Protein AF-A0A7X7GP16-F1 (afdb_monomer_lite)

Radius of gyration: 16.92 Å; chains: 1; bounding box: 31×48×46 Å

Structure (mmCIF, N/CA/C/O backbone):
data_AF-A0A7X7GP16-F1
#
_entry.id   AF-A0A7X7GP16-F1
#
loop_
_atom_site.group_PDB
_atom_site.id
_atom_site.type_symbol
_atom_site.label_atom_id
_atom_site.label_alt_id
_atom_site.label_comp_id
_atom_site.label_asym_id
_atom_site.label_entity_id
_atom_site.label_seq_id
_atom_site.pdbx_PDB_ins_code
_atom_site.Cartn_x
_atom_site.Cartn_y
_atom_site.Cartn_z
_atom_site.occupancy
_atom_site.B_iso_or_equiv
_atom_site.auth_seq_id
_atom_site.auth_comp_id
_atom_site.auth_asym_id
_atom_site.auth_atom_id
_atom_site.pdbx_PDB_model_num
ATOM 1 N N . MET A 1 1 ? 4.845 32.014 -31.996 1.00 78.12 1 MET A N 1
ATOM 2 C CA . MET A 1 1 ? 5.746 30.833 -31.983 1.00 78.12 1 MET A CA 1
ATOM 3 C C . MET A 1 1 ? 6.228 30.463 -30.582 1.00 78.12 1 MET A C 1
ATOM 5 O O . MET A 1 1 ? 5.995 29.333 -30.181 1.00 78.12 1 MET A O 1
ATOM 9 N N . ARG A 1 2 ? 6.821 31.382 -29.800 1.00 88.88 2 ARG A N 1
ATOM 10 C CA . ARG A 1 2 ? 7.324 31.081 -28.440 1.00 88.88 2 ARG A CA 1
ATOM 11 C C . ARG A 1 2 ? 6.266 30.509 -27.482 1.00 88.88 2 ARG A C 1
ATOM 13 O O . ARG A 1 2 ? 6.534 29.545 -26.782 1.00 88.88 2 ARG A O 1
ATOM 20 N N . THR A 1 3 ? 5.055 31.060 -27.490 1.00 87.56 3 THR A N 1
ATOM 21 C CA . THR A 1 3 ? 3.922 30.590 -26.670 1.00 87.56 3 THR A CA 1
ATOM 22 C C . THR A 1 3 ? 3.439 29.191 -27.058 1.00 87.56 3 THR A C 1
ATOM 24 O O . THR A 1 3 ? 3.210 28.363 -26.184 1.00 87.56 3 THR A O 1
ATOM 27 N N . LEU A 1 4 ? 3.352 28.897 -28.359 1.00 89.88 4 LEU A N 1
ATOM 28 C CA . LEU A 1 4 ? 2.993 27.567 -28.869 1.00 89.88 4 LEU A CA 1
ATOM 29 C C . LEU A 1 4 ? 4.040 26.509 -28.493 1.00 89.88 4 LEU A C 1
ATOM 31 O O . LEU A 1 4 ? 3.674 25.414 -28.080 1.00 89.88 4 LEU A O 1
ATOM 35 N N . LEU A 1 5 ? 5.331 26.853 -28.569 1.00 89.31 5 LEU A N 1
ATOM 36 C CA . LEU A 1 5 ? 6.422 25.969 -28.144 1.00 89.31 5 LEU A CA 1
ATOM 37 C C . LEU A 1 5 ? 6.357 25.658 -26.642 1.00 89.31 5 LEU A C 1
ATOM 39 O O . LEU A 1 5 ? 6.516 24.505 -26.252 1.00 89.31 5 LEU A O 1
ATOM 43 N N . LEU A 1 6 ? 6.069 26.659 -25.803 1.00 93.06 6 LEU A N 1
ATOM 44 C CA . LEU A 1 6 ? 5.912 26.458 -24.358 1.00 93.06 6 LEU A CA 1
ATOM 45 C C . LEU A 1 6 ? 4.700 25.581 -24.025 1.00 93.06 6 LEU A C 1
ATOM 47 O O . LEU A 1 6 ? 4.812 24.689 -23.190 1.00 93.06 6 LEU A O 1
ATOM 51 N N . LEU A 1 7 ? 3.563 25.786 -24.698 1.00 93.69 7 LEU A N 1
ATOM 52 C CA . LEU A 1 7 ? 2.380 24.943 -24.506 1.00 93.69 7 LEU A CA 1
ATOM 53 C C . LEU A 1 7 ? 2.659 23.486 -24.884 1.00 93.69 7 LEU A C 1
ATOM 55 O O . LEU A 1 7 ? 2.295 22.585 -24.134 1.00 93.69 7 LEU A O 1
ATOM 59 N N . LEU A 1 8 ? 3.353 23.250 -26.000 1.00 92.38 8 LEU A N 1
ATOM 60 C CA . LEU A 1 8 ? 3.704 21.904 -26.455 1.00 92.38 8 LEU A CA 1
ATOM 61 C C . LEU A 1 8 ? 4.698 21.208 -25.503 1.00 92.38 8 LEU A C 1
ATOM 63 O O . LEU A 1 8 ? 4.578 20.009 -25.236 1.00 92.38 8 LEU A O 1
ATOM 67 N N . LEU A 1 9 ? 5.638 21.969 -24.933 1.00 92.00 9 LEU A N 1
ATOM 68 C CA . LEU A 1 9 ? 6.562 21.487 -23.905 1.00 92.00 9 LE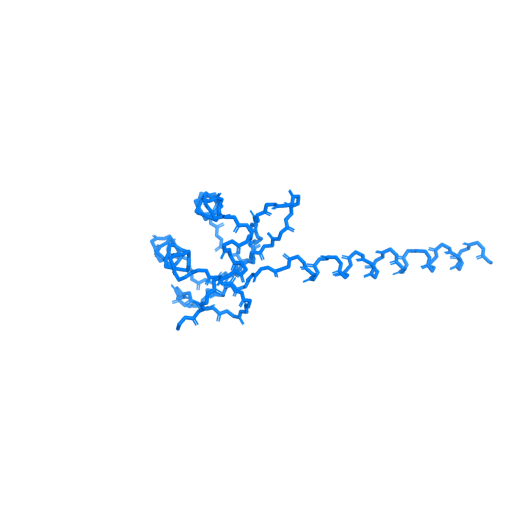U A CA 1
ATOM 69 C C . LEU A 1 9 ? 5.817 21.099 -22.618 1.00 92.00 9 LEU A C 1
ATOM 71 O O . LEU A 1 9 ? 6.033 20.022 -22.070 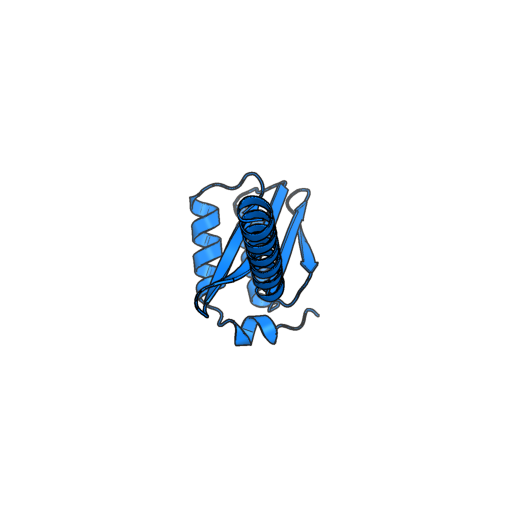1.00 92.00 9 LEU A O 1
ATOM 75 N N . ILE A 1 10 ? 4.892 21.940 -22.151 1.00 92.94 10 ILE A N 1
ATOM 76 C CA . ILE A 1 10 ? 4.076 21.639 -20.967 1.00 92.94 10 ILE A CA 1
ATOM 77 C C . ILE A 1 10 ? 3.240 20.378 -21.210 1.00 92.94 10 ILE A C 1
ATOM 79 O O . ILE A 1 10 ? 3.183 19.504 -20.347 1.00 92.94 10 ILE A O 1
ATOM 83 N N . LEU A 1 11 ? 2.641 20.239 -22.395 1.00 91.06 11 LEU A N 1
ATOM 84 C CA . LEU A 1 11 ? 1.800 19.090 -22.731 1.00 91.06 11 LEU A CA 1
ATOM 85 C C . LEU A 1 11 ? 2.590 17.775 -22.740 1.00 91.06 11 LEU A C 1
ATOM 87 O O . LEU A 1 11 ? 2.122 16.770 -22.209 1.00 91.06 11 LEU A O 1
ATOM 91 N N . THR A 1 12 ? 3.808 17.789 -23.287 1.00 84.81 12 THR A N 1
ATOM 92 C CA . THR A 1 12 ? 4.695 16.615 -23.288 1.00 84.81 12 THR A CA 1
ATOM 93 C C . THR A 1 12 ? 5.185 16.268 -21.882 1.00 84.81 12 THR A C 1
ATOM 95 O O . THR A 1 12 ? 5.158 15.093 -21.518 1.00 84.81 12 THR A O 1
ATOM 98 N N . ILE A 1 13 ? 5.536 17.256 -21.052 1.00 86.12 13 ILE A N 1
ATOM 99 C CA . ILE A 1 13 ? 5.897 17.034 -19.641 1.00 86.12 13 ILE A CA 1
ATOM 100 C C . ILE A 1 13 ? 4.725 16.413 -18.870 1.00 86.12 13 ILE A C 1
ATOM 102 O O . ILE A 1 13 ? 4.912 15.422 -18.165 1.00 86.12 13 ILE A O 1
ATOM 106 N N . VAL A 1 14 ? 3.510 16.947 -19.025 1.00 83.56 14 VAL A N 1
ATOM 107 C CA . VAL A 1 14 ? 2.305 16.413 -18.370 1.00 83.56 14 VAL A CA 1
ATOM 108 C C . VAL A 1 14 ? 2.013 14.987 -18.838 1.00 83.56 14 VAL A C 1
ATOM 110 O O . VAL A 1 14 ? 1.720 14.126 -18.007 1.00 83.56 14 VAL A O 1
ATOM 113 N N . PHE A 1 15 ? 2.145 14.712 -20.139 1.00 80.62 15 PHE A N 1
ATOM 114 C CA . PHE A 1 15 ? 1.945 13.381 -20.714 1.00 80.62 15 PHE A CA 1
ATOM 115 C C . PHE A 1 15 ? 2.937 12.352 -20.153 1.00 80.62 15 PHE A C 1
ATOM 117 O O . PHE A 1 15 ? 2.528 11.286 -19.683 1.00 80.62 15 PHE A O 1
ATOM 124 N N . TRP A 1 16 ? 4.230 12.688 -20.125 1.00 73.88 16 TRP A N 1
ATOM 125 C CA . TRP A 1 16 ? 5.265 11.837 -19.536 1.00 73.88 16 TRP A CA 1
ATOM 126 C C . TRP A 1 16 ? 5.044 11.629 -18.037 1.00 73.88 16 TRP A C 1
ATOM 128 O O . TRP A 1 16 ? 5.079 10.492 -17.565 1.00 73.88 16 TRP A O 1
ATOM 138 N N . TRP A 1 17 ? 4.725 12.687 -17.288 1.00 71.56 17 TRP A N 1
ATOM 139 C CA . TRP A 1 17 ? 4.423 12.588 -15.857 1.00 71.56 17 TRP A CA 1
ATOM 140 C C . TRP A 1 17 ? 3.247 11.634 -15.601 1.00 71.56 17 TRP A C 1
ATOM 142 O O . TRP A 1 17 ? 3.311 10.764 -14.725 1.00 71.56 17 TRP A O 1
ATOM 152 N N . TRP A 1 18 ? 2.184 11.733 -16.398 1.00 65.81 18 TRP A N 1
ATOM 153 C CA . TRP A 1 18 ? 1.053 10.809 -16.328 1.00 65.81 18 TRP A CA 1
ATOM 154 C C . TRP A 1 18 ? 1.449 9.357 -16.621 1.00 65.81 18 TRP A C 1
ATOM 156 O O . TRP A 1 18 ? 1.034 8.454 -15.889 1.00 65.81 18 TRP A O 1
ATOM 166 N N . GLY A 1 19 ? 2.283 9.129 -17.638 1.00 60.12 19 GLY A N 1
ATOM 167 C CA . GLY A 1 19 ? 2.809 7.805 -17.977 1.00 60.12 19 GLY A CA 1
ATOM 168 C C . GLY A 1 19 ? 3.615 7.177 -16.836 1.00 60.12 19 GLY A C 1
ATOM 169 O O . GLY A 1 19 ? 3.356 6.033 -16.451 1.00 60.12 19 GLY A O 1
ATOM 170 N N . LEU A 1 20 ? 4.521 7.945 -16.220 1.00 59.75 20 LEU A N 1
ATOM 171 C CA . LEU A 1 20 ? 5.346 7.474 -15.101 1.00 59.75 20 LEU A CA 1
ATOM 172 C C . LEU A 1 20 ? 4.508 7.111 -13.866 1.00 59.75 20 LEU A C 1
ATOM 174 O O . LEU A 1 20 ? 4.770 6.096 -13.219 1.00 59.75 20 LEU A O 1
ATOM 178 N N . LYS A 1 21 ? 3.454 7.880 -13.559 1.00 59.44 21 LYS A N 1
ATOM 179 C CA . LYS A 1 21 ? 2.553 7.551 -12.439 1.00 59.44 21 LYS A CA 1
ATOM 180 C C . LYS A 1 21 ? 1.826 6.219 -12.633 1.00 59.44 21 LYS A C 1
ATOM 182 O O . LYS A 1 21 ? 1.532 5.544 -11.648 1.00 59.44 21 LYS A O 1
ATOM 187 N N . ARG A 1 22 ? 1.530 5.833 -13.878 1.00 57.88 22 ARG A N 1
ATOM 188 C CA . ARG A 1 22 ? 0.780 4.607 -14.186 1.00 57.88 22 ARG A CA 1
ATOM 189 C C . ARG A 1 22 ? 1.663 3.355 -14.174 1.00 57.88 22 ARG A C 1
ATOM 191 O O . ARG A 1 22 ? 1.196 2.316 -13.714 1.00 57.88 22 ARG A O 1
ATOM 198 N N . SER A 1 23 ? 2.923 3.454 -14.606 1.00 61.25 23 SER A N 1
ATOM 199 C CA . SER A 1 23 ? 3.872 2.323 -14.609 1.00 61.25 23 SER A CA 1
ATOM 200 C C . SER A 1 23 ? 4.337 1.889 -13.218 1.00 61.25 23 SER A C 1
ATOM 202 O O . SER A 1 23 ? 4.777 0.754 -13.039 1.00 61.25 23 SER A O 1
ATOM 204 N N . ASN A 1 24 ? 4.205 2.755 -12.214 1.00 83.94 24 ASN A N 1
ATOM 205 C CA . ASN A 1 24 ? 4.673 2.459 -10.864 1.00 83.94 24 ASN A CA 1
ATOM 206 C C . ASN A 1 24 ? 3.631 1.765 -9.983 1.00 83.94 24 ASN A C 1
ATOM 208 O O . ASN A 1 24 ? 3.938 1.426 -8.847 1.00 83.94 24 ASN A O 1
ATOM 212 N N . GLN A 1 25 ? 2.408 1.533 -10.457 1.00 89.12 25 GLN A N 1
ATOM 213 C CA . GLN A 1 25 ? 1.373 0.919 -9.631 1.00 89.12 25 GLN A CA 1
ATOM 214 C C . GLN A 1 25 ? 1.604 -0.593 -9.457 1.00 89.12 25 GLN A C 1
ATOM 216 O O . GLN A 1 25 ? 1.633 -1.339 -10.433 1.00 89.12 25 GLN A O 1
ATOM 221 N N . LEU A 1 26 ? 1.708 -1.049 -8.207 1.00 92.31 26 LEU A N 1
ATOM 222 C CA . LEU A 1 26 ? 1.845 -2.461 -7.835 1.00 92.31 26 LEU A CA 1
ATOM 223 C C . LEU A 1 26 ? 0.480 -3.125 -7.647 1.00 92.31 26 LEU A C 1
ATOM 225 O O . LEU A 1 26 ? 0.187 -4.143 -8.273 1.00 92.31 26 LEU A O 1
ATOM 229 N N . PHE A 1 27 ? -0.372 -2.522 -6.815 1.00 93.81 27 PHE A N 1
ATOM 230 C CA . PHE A 1 27 ? -1.711 -3.023 -6.526 1.00 93.81 27 PHE A CA 1
ATOM 231 C C . PHE A 1 27 ? -2.685 -1.911 -6.144 1.00 93.81 27 PHE A C 1
ATOM 233 O O . PHE A 1 27 ? -2.289 -0.800 -5.789 1.00 93.81 27 PHE A O 1
ATOM 240 N N . VAL A 1 28 ? -3.975 -2.234 -6.200 1.00 94.69 28 VAL A N 1
ATOM 241 C CA . VAL A 1 28 ? -5.066 -1.411 -5.678 1.00 94.69 28 VAL A CA 1
ATOM 242 C C . VAL A 1 28 ? -5.987 -2.291 -4.856 1.00 94.69 28 VAL A C 1
ATOM 244 O O . VAL A 1 28 ? -6.514 -3.291 -5.348 1.00 94.69 28 VAL A O 1
ATOM 247 N N . VAL A 1 29 ? -6.208 -1.869 -3.622 1.00 94.94 29 VAL A N 1
ATOM 248 C CA . VAL A 1 29 ? -7.126 -2.477 -2.673 1.00 94.94 29 VAL A CA 1
ATOM 249 C C . VAL A 1 29 ? -8.216 -1.461 -2.362 1.00 94.94 29 VAL A C 1
ATOM 251 O O . VAL A 1 29 ? -7.932 -0.313 -2.025 1.00 94.94 29 VAL A O 1
ATOM 254 N N . LYS A 1 30 ? -9.472 -1.874 -2.502 1.00 95.25 30 LYS A N 1
ATOM 255 C CA . LYS A 1 30 ? -10.636 -1.057 -2.166 1.00 95.25 30 LYS A CA 1
ATOM 256 C C . LYS A 1 30 ? -11.260 -1.590 -0.896 1.00 95.25 30 LYS A C 1
ATOM 258 O O . LYS A 1 30 ? -11.443 -2.789 -0.754 1.00 95.25 30 LYS A O 1
ATOM 263 N N . ILE A 1 31 ? -11.623 -0.688 -0.007 1.00 94.94 31 ILE A N 1
ATOM 264 C CA . ILE A 1 31 ? -12.356 -0.998 1.207 1.00 94.94 31 ILE A CA 1
ATOM 265 C C . ILE A 1 31 ? -13.780 -0.509 1.005 1.00 94.94 31 ILE A C 1
ATOM 267 O O . ILE A 1 31 ? -14.005 0.659 0.665 1.00 94.94 31 ILE A O 1
ATOM 271 N N . ARG A 1 32 ? -14.733 -1.424 1.147 1.00 91.94 32 ARG A N 1
ATOM 272 C CA . ARG A 1 32 ? -16.164 -1.148 1.033 1.00 91.94 32 ARG A CA 1
ATOM 273 C C . ARG A 1 32 ? -16.876 -1.880 2.150 1.00 91.94 32 ARG A C 1
ATOM 275 O O . ARG A 1 32 ? -16.651 -3.073 2.318 1.00 91.94 32 ARG A O 1
ATOM 282 N N . GLU A 1 33 ? -17.710 -1.162 2.894 1.00 89.62 33 GLU A 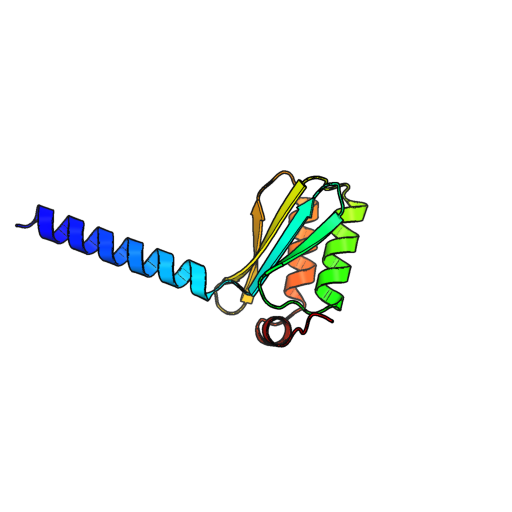N 1
ATOM 283 C CA . GLU A 1 33 ? -18.498 -1.732 3.995 1.00 89.62 33 GLU A CA 1
ATOM 284 C C . GLU A 1 33 ? -17.609 -2.464 5.020 1.00 89.62 33 GLU A C 1
ATOM 286 O O . GLU A 1 33 ? -17.944 -3.537 5.512 1.00 89.62 33 GLU A O 1
ATOM 291 N N . GLY A 1 34 ? -16.418 -1.915 5.289 1.00 87.88 34 GLY A N 1
ATOM 292 C CA . GLY A 1 34 ? -15.452 -2.515 6.217 1.00 87.88 34 GLY A CA 1
ATOM 293 C C . GLY A 1 34 ? -14.699 -3.733 5.675 1.00 87.88 34 GLY A C 1
ATOM 294 O O . GLY A 1 34 ? -13.870 -4.300 6.380 1.00 87.88 34 GLY A O 1
ATOM 295 N N . ARG A 1 35 ? -14.951 -4.146 4.428 1.00 89.12 35 ARG A N 1
ATOM 296 C CA . ARG A 1 35 ? -14.310 -5.310 3.807 1.00 89.12 35 ARG A CA 1
ATOM 297 C C . ARG A 1 35 ? -13.257 -4.897 2.798 1.00 89.12 35 ARG A C 1
ATOM 299 O O . ARG A 1 35 ? -13.475 -4.015 1.965 1.00 89.12 35 ARG A O 1
ATOM 306 N N . VAL A 1 36 ? -12.130 -5.595 2.845 1.00 92.12 36 VAL A N 1
ATOM 307 C CA . VAL A 1 36 ? -11.040 -5.456 1.884 1.00 92.12 36 VAL A CA 1
ATOM 308 C C . VAL A 1 36 ? -11.361 -6.250 0.619 1.00 92.12 36 VAL A C 1
ATOM 310 O O . VAL A 1 36 ? -11.450 -7.472 0.635 1.00 92.12 36 VAL A O 1
ATOM 313 N N . ALA A 1 37 ? -11.518 -5.538 -0.492 1.00 90.38 37 ALA A N 1
ATOM 314 C CA . ALA A 1 37 ? -11.701 -6.085 -1.825 1.00 90.38 37 ALA A CA 1
ATOM 315 C C . ALA A 1 37 ? -10.487 -5.738 -2.695 1.00 90.38 37 ALA A C 1
ATOM 317 O O . ALA A 1 37 ? -10.214 -4.572 -3.004 1.00 90.38 37 ALA A O 1
ATOM 318 N N . PHE A 1 38 ? -9.749 -6.759 -3.120 1.00 88.94 38 PHE A N 1
ATOM 319 C CA . PHE A 1 38 ? -8.667 -6.573 -4.075 1.00 88.94 38 PHE A CA 1
ATOM 320 C C . PHE A 1 38 ? -9.226 -6.141 -5.436 1.00 88.94 38 PHE A C 1
ATOM 322 O O . PHE A 1 38 ? -10.141 -6.765 -5.967 1.00 88.94 38 PHE A O 1
ATOM 329 N N . SER A 1 39 ? -8.688 -5.059 -6.003 1.00 86.31 39 SER A N 1
ATOM 330 C CA . SER A 1 39 ? -9.217 -4.476 -7.239 1.00 86.31 39 SER A CA 1
ATOM 331 C C . SER A 1 39 ? -8.301 -4.659 -8.445 1.00 86.31 39 SER A C 1
ATOM 333 O O . SER A 1 39 ? -8.812 -4.722 -9.563 1.00 86.31 39 SER A O 1
ATOM 335 N N . ARG A 1 40 ? -6.971 -4.641 -8.272 1.00 88.81 40 ARG A N 1
ATOM 336 C CA . ARG A 1 40 ? -6.010 -4.710 -9.388 1.00 88.81 40 ARG A CA 1
ATOM 337 C C . ARG A 1 40 ? -4.592 -4.997 -8.903 1.00 88.81 40 ARG A C 1
ATOM 339 O O . ARG A 1 40 ? -4.193 -4.488 -7.863 1.00 88.81 40 ARG A O 1
ATOM 346 N N . GLY A 1 41 ? -3.794 -5.639 -9.757 1.00 90.38 41 GLY A N 1
ATOM 347 C CA . GLY A 1 41 ? -2.333 -5.676 -9.662 1.00 90.38 41 GLY A CA 1
ATOM 348 C C . GLY A 1 41 ? -1.820 -7.013 -9.156 1.00 90.38 41 GLY A C 1
ATOM 349 O O . GLY A 1 41 ? -2.390 -8.049 -9.493 1.00 90.38 41 GLY A O 1
ATOM 350 N N . ARG A 1 42 ? -0.755 -6.987 -8.357 1.00 90.94 42 ARG A N 1
ATOM 351 C CA . ARG A 1 42 ? -0.228 -8.167 -7.667 1.00 90.94 42 ARG A CA 1
ATOM 352 C C . ARG A 1 42 ? 0.088 -7.833 -6.224 1.00 90.94 42 ARG A C 1
ATOM 354 O O . ARG A 1 42 ? 0.618 -6.763 -5.933 1.00 90.94 42 ARG A O 1
ATOM 361 N N . ILE A 1 43 ? -0.275 -8.749 -5.340 1.00 93.06 43 ILE A N 1
ATOM 362 C CA . ILE A 1 43 ? -0.061 -8.625 -3.908 1.00 93.06 43 ILE A CA 1
ATOM 363 C C . ILE A 1 43 ? 0.163 -10.028 -3.326 1.00 93.06 43 ILE A C 1
ATOM 365 O O . ILE A 1 43 ? -0.533 -10.963 -3.733 1.00 93.06 43 ILE A O 1
ATOM 369 N N . PRO A 1 44 ? 1.144 -10.222 -2.431 1.00 93.69 44 PRO A N 1
ATOM 370 C CA . PRO A 1 44 ? 1.271 -11.453 -1.663 1.00 93.69 44 PRO A CA 1
ATOM 371 C C . PRO A 1 44 ? 0.027 -11.657 -0.793 1.00 93.69 44 PRO A C 1
ATOM 373 O O . PRO A 1 44 ? -0.515 -10.690 -0.258 1.00 93.69 44 PRO A O 1
ATOM 376 N N . ALA A 1 45 ? -0.424 -12.905 -0.647 1.00 92.62 45 ALA A N 1
ATOM 377 C CA . ALA A 1 45 ? -1.610 -13.221 0.153 1.00 92.62 45 ALA A CA 1
ATOM 378 C C . ALA A 1 45 ? -1.452 -12.782 1.619 1.00 92.62 45 ALA A C 1
ATOM 380 O O . ALA A 1 45 ? -2.388 -12.233 2.189 1.00 92.62 45 ALA A O 1
ATOM 381 N N . GLU A 1 46 ? -0.254 -12.952 2.181 1.00 93.75 46 GLU A N 1
ATOM 382 C CA . GLU A 1 46 ? 0.112 -12.495 3.527 1.00 93.75 46 GLU A CA 1
ATOM 383 C C . GLU A 1 46 ? -0.056 -10.978 3.677 1.00 93.75 46 GLU A C 1
ATOM 385 O O . GLU A 1 46 ? -0.807 -10.525 4.531 1.00 93.75 46 GLU A O 1
ATOM 390 N N . LEU A 1 47 ? 0.511 -10.190 2.755 1.00 94.50 47 LEU A N 1
ATOM 391 C CA . LEU A 1 47 ? 0.354 -8.734 2.771 1.00 94.50 47 LEU A CA 1
ATOM 392 C C . LEU A 1 47 ? -1.119 -8.304 2.653 1.00 94.50 47 LEU A C 1
ATOM 394 O O . LEU A 1 47 ? -1.542 -7.338 3.284 1.00 94.50 47 LEU A O 1
ATOM 398 N N . LEU A 1 48 ? -1.916 -8.996 1.833 1.00 94.56 48 LEU A N 1
ATOM 399 C CA . LEU A 1 48 ? -3.347 -8.707 1.727 1.00 94.56 48 LEU A CA 1
ATOM 400 C C . LEU A 1 48 ? -4.086 -9.013 3.039 1.00 94.56 48 LEU A C 1
ATOM 402 O O . LEU A 1 48 ? -4.959 -8.234 3.422 1.00 94.56 48 LEU A O 1
ATOM 406 N N . ALA A 1 49 ? -3.733 -10.111 3.709 1.00 94.31 49 ALA A N 1
ATOM 407 C CA . ALA A 1 49 ? -4.295 -10.493 5.000 1.00 94.31 49 ALA A CA 1
ATOM 408 C C . ALA A 1 49 ? -3.938 -9.470 6.088 1.00 94.31 49 ALA A C 1
ATOM 410 O O . ALA A 1 49 ? -4.837 -8.972 6.758 1.00 94.31 49 ALA A O 1
ATOM 411 N N . ASP A 1 50 ? -2.674 -9.049 6.179 1.00 95.38 50 ASP A N 1
ATOM 412 C CA . ASP A 1 50 ? -2.237 -8.032 7.143 1.00 95.38 50 ASP A CA 1
ATOM 413 C C . ASP A 1 50 ? -2.966 -6.694 6.943 1.00 95.38 50 ASP A C 1
ATOM 415 O O . ASP A 1 50 ? -3.391 -6.041 7.900 1.00 95.38 50 ASP A O 1
ATOM 419 N N . ILE A 1 51 ? -3.154 -6.279 5.683 1.00 94.81 51 ILE A N 1
ATOM 420 C CA . ILE A 1 51 ? -3.932 -5.076 5.356 1.00 94.81 51 ILE A CA 1
ATOM 421 C C . ILE A 1 51 ? -5.391 -5.246 5.795 1.00 94.81 51 ILE A C 1
ATOM 423 O O . ILE A 1 51 ? -5.960 -4.314 6.368 1.00 94.81 51 ILE A O 1
ATOM 427 N N . ALA A 1 52 ? -6.003 -6.403 5.526 1.00 94.81 52 ALA A N 1
ATOM 428 C CA . ALA A 1 52 ? -7.381 -6.688 5.918 1.00 94.81 52 ALA A CA 1
ATOM 429 C C . ALA A 1 52 ? -7.568 -6.641 7.435 1.00 94.81 52 ALA A C 1
ATOM 431 O O . ALA A 1 52 ? -8.497 -5.990 7.913 1.00 94.81 52 ALA A O 1
ATOM 432 N N . ASP A 1 53 ? -6.638 -7.230 8.175 1.00 95.50 53 ASP A N 1
ATOM 433 C CA . ASP A 1 53 ? -6.611 -7.222 9.630 1.00 95.50 53 ASP A CA 1
ATOM 434 C C . ASP A 1 53 ? -6.535 -5.807 10.206 1.00 95.50 53 ASP A C 1
ATOM 436 O O . ASP A 1 53 ? -7.296 -5.459 11.112 1.00 95.50 53 ASP A O 1
ATOM 440 N N . ILE A 1 54 ? -5.640 -4.968 9.679 1.00 95.00 54 ILE A N 1
ATOM 441 C CA . ILE A 1 54 ? -5.479 -3.587 10.149 1.00 95.00 54 ILE A CA 1
ATOM 442 C C . ILE A 1 54 ? -6.740 -2.766 9.869 1.00 95.00 54 ILE A C 1
ATOM 444 O O . ILE A 1 54 ? -7.237 -2.075 10.758 1.00 95.00 54 ILE A O 1
ATOM 448 N N . VAL A 1 55 ? -7.274 -2.851 8.647 1.00 94.38 55 VAL A N 1
ATOM 449 C CA . VAL A 1 55 ? -8.493 -2.135 8.233 1.00 94.38 55 VAL A CA 1
ATOM 450 C C . VAL A 1 55 ? -9.681 -2.539 9.105 1.00 94.38 55 VAL A C 1
ATOM 452 O O . VAL A 1 55 ? -10.420 -1.663 9.562 1.00 94.38 55 VAL A O 1
ATOM 455 N N . ALA A 1 56 ? -9.842 -3.840 9.360 1.00 93.62 56 ALA A N 1
ATOM 456 C CA . ALA A 1 56 ? -10.925 -4.373 10.176 1.00 93.62 56 ALA A CA 1
ATOM 457 C C . ALA A 1 56 ? -10.834 -3.880 11.628 1.00 93.62 56 ALA A C 1
ATOM 459 O O . ALA A 1 56 ? -11.813 -3.356 12.157 1.00 93.62 56 ALA A O 1
ATOM 460 N N . ARG A 1 57 ? -9.651 -3.967 12.255 1.00 94.00 57 ARG A N 1
ATOM 461 C CA . ARG A 1 57 ? -9.429 -3.491 13.636 1.00 94.00 57 ARG A CA 1
ATOM 462 C C . ARG A 1 57 ? -9.630 -1.983 13.778 1.00 94.00 57 ARG A C 1
ATOM 464 O O . ARG A 1 57 ? -10.103 -1.519 14.808 1.00 94.00 57 ARG A O 1
ATOM 471 N N . ALA A 1 58 ? -9.269 -1.224 12.748 1.00 93.00 58 ALA A N 1
ATOM 472 C CA . ALA A 1 58 ? -9.410 0.225 12.720 1.00 93.00 58 ALA A CA 1
ATOM 473 C C . ALA A 1 58 ? -10.836 0.714 12.411 1.00 93.00 58 ALA A C 1
ATOM 475 O O . ALA A 1 58 ? -11.080 1.918 12.470 1.00 93.00 58 ALA A O 1
ATOM 476 N N . GLY A 1 59 ? -11.760 -0.180 12.039 1.00 92.69 59 GLY A N 1
ATOM 477 C CA . GLY A 1 59 ? -13.128 0.192 11.673 1.00 92.69 59 GLY A CA 1
ATOM 478 C C . GLY A 1 59 ? -13.219 1.037 10.397 1.00 92.69 59 GLY A C 1
ATOM 479 O O . GLY A 1 59 ? -14.147 1.829 10.246 1.00 92.69 59 GLY A O 1
ATOM 480 N N . VAL A 1 60 ? -12.260 0.907 9.473 1.00 92.19 60 VAL A N 1
ATOM 481 C CA . VAL A 1 60 ? -12.264 1.685 8.225 1.00 92.19 60 VAL A CA 1
ATOM 482 C C . VAL A 1 60 ? -13.361 1.152 7.308 1.00 92.19 60 VAL A C 1
ATOM 484 O O . VAL A 1 60 ? -13.262 0.049 6.780 1.00 92.19 60 VAL A O 1
ATOM 487 N N . THR A 1 61 ? -14.406 1.943 7.079 1.00 91.50 61 THR A N 1
ATOM 488 C CA . THR A 1 61 ? -15.583 1.510 6.308 1.00 91.50 61 THR A CA 1
ATOM 489 C C . THR A 1 61 ? -15.421 1.712 4.803 1.00 91.50 61 THR A C 1
ATOM 491 O O . THR A 1 61 ? -15.906 0.893 4.016 1.00 91.50 61 THR A O 1
ATOM 494 N N . ARG A 1 62 ? -14.737 2.786 4.385 1.00 93.56 62 ARG A N 1
ATOM 495 C CA . ARG A 1 62 ? -14.573 3.155 2.975 1.00 93.56 62 ARG A CA 1
ATOM 496 C C . ARG A 1 62 ? -13.255 3.884 2.720 1.00 93.56 62 ARG A C 1
ATOM 498 O O . ARG A 1 62 ? -13.082 5.033 3.109 1.00 93.56 62 ARG A O 1
ATOM 505 N N . ALA A 1 63 ? -12.364 3.237 1.978 1.00 94.75 63 ALA A N 1
ATOM 506 C CA . ALA A 1 63 ? -11.101 3.822 1.538 1.00 94.75 63 ALA A CA 1
ATOM 507 C C . ALA A 1 63 ? -10.544 3.080 0.313 1.00 94.75 63 ALA A C 1
ATOM 509 O O . ALA A 1 63 ? -10.998 1.996 -0.048 1.00 94.75 63 ALA A O 1
ATOM 510 N N . GLU A 1 64 ? -9.546 3.658 -0.338 1.00 95.25 64 GLU A N 1
ATOM 511 C CA . GLU A 1 64 ? -8.759 3.016 -1.382 1.00 95.25 64 GLU A CA 1
ATOM 512 C C . GLU A 1 64 ? -7.275 3.130 -1.036 1.00 95.25 64 GLU A C 1
ATOM 514 O O . GLU A 1 64 ? -6.768 4.213 -0.739 1.00 95.25 64 GLU A O 1
ATOM 519 N N . ILE A 1 65 ? -6.587 1.993 -1.078 1.00 95.38 65 ILE A N 1
ATOM 520 C CA . ILE A 1 65 ? -5.156 1.872 -0.828 1.00 95.38 65 ILE A CA 1
ATOM 521 C C . ILE A 1 65 ? -4.495 1.491 -2.148 1.00 95.38 65 ILE A C 1
ATOM 523 O O . ILE A 1 65 ? -4.818 0.462 -2.750 1.00 95.38 65 ILE A O 1
ATOM 527 N N . ARG A 1 66 ? -3.546 2.307 -2.604 1.00 95.25 66 ARG A N 1
ATOM 528 C CA . ARG A 1 66 ? -2.742 2.018 -3.795 1.00 95.25 66 ARG A CA 1
ATOM 529 C C . ARG A 1 66 ? -1.301 1.773 -3.394 1.00 95.25 66 ARG A C 1
ATOM 531 O O . ARG A 1 66 ? -0.656 2.670 -2.856 1.00 95.25 66 ARG A O 1
ATOM 538 N N . GLY A 1 67 ? -0.797 0.585 -3.705 1.00 94.31 67 GLY A N 1
ATOM 539 C CA . GLY A 1 67 ? 0.628 0.288 -3.649 1.00 94.31 67 GLY A CA 1
ATOM 540 C C . GLY A 1 67 ? 1.305 0.806 -4.911 1.00 94.31 67 GLY A C 1
ATOM 541 O O . GLY A 1 67 ? 0.901 0.448 -6.019 1.00 94.31 67 GLY A O 1
ATOM 542 N N . VAL A 1 68 ? 2.327 1.641 -4.758 1.00 92.75 68 VAL A N 1
ATOM 543 C CA . VAL A 1 68 ? 3.130 2.189 -5.857 1.00 92.75 68 VAL A CA 1
ATOM 544 C C . VAL A 1 68 ? 4.616 1.991 -5.589 1.00 92.75 68 VAL A C 1
ATOM 546 O O . VAL A 1 68 ? 5.029 1.862 -4.444 1.00 92.75 68 VAL A O 1
ATOM 549 N N . VAL A 1 69 ? 5.432 1.996 -6.634 1.00 91.69 69 VAL A N 1
ATOM 550 C CA . VAL A 1 69 ? 6.886 2.094 -6.529 1.00 91.69 69 VAL A CA 1
ATOM 551 C C . VAL A 1 69 ? 7.274 3.568 -6.538 1.00 91.69 69 VAL A C 1
ATOM 553 O O . VAL A 1 69 ? 6.927 4.306 -7.460 1.00 91.69 69 VAL A O 1
ATOM 556 N N . SER A 1 70 ? 8.010 3.993 -5.521 1.00 86.69 70 SER A N 1
ATOM 557 C CA . SER A 1 70 ? 8.647 5.308 -5.460 1.00 86.69 70 SER A CA 1
ATOM 558 C C . SER A 1 70 ? 10.066 5.107 -4.970 1.00 86.69 70 SER A C 1
ATOM 560 O O . SER A 1 70 ? 10.266 4.459 -3.946 1.00 86.69 70 SER A O 1
ATOM 562 N N . ASP A 1 71 ? 11.039 5.641 -5.703 1.00 85.00 71 ASP A N 1
ATOM 563 C CA . ASP A 1 71 ? 12.461 5.560 -5.336 1.00 85.00 71 ASP A CA 1
ATOM 564 C C . ASP A 1 71 ? 12.952 4.109 -5.150 1.00 85.00 71 ASP A C 1
ATOM 566 O O . ASP A 1 71 ? 13.762 3.809 -4.282 1.00 85.00 71 ASP A O 1
ATOM 570 N N . GLY A 1 72 ? 12.403 3.172 -5.934 1.00 85.12 72 GLY A N 1
ATOM 571 C CA . GLY A 1 72 ? 12.742 1.744 -5.865 1.00 85.12 72 GLY A CA 1
ATOM 572 C C . GLY A 1 72 ? 12.068 0.957 -4.732 1.00 85.12 72 GLY A C 1
ATOM 573 O O . GLY A 1 72 ? 12.128 -0.273 -4.743 1.00 85.12 72 GLY A O 1
ATOM 574 N N . ALA A 1 73 ? 11.365 1.624 -3.814 1.00 88.56 73 ALA A N 1
ATOM 575 C CA . ALA A 1 73 ? 10.673 1.009 -2.683 1.00 88.56 73 ALA A CA 1
ATOM 576 C C . ALA A 1 73 ? 9.140 1.048 -2.849 1.00 88.56 73 ALA A C 1
ATOM 578 O O . ALA A 1 73 ? 8.608 1.933 -3.533 1.00 88.56 73 ALA A O 1
ATOM 579 N N . PRO A 1 74 ? 8.393 0.107 -2.241 1.00 93.00 74 PRO A N 1
ATOM 580 C CA . PRO A 1 74 ? 6.944 0.185 -2.232 1.00 93.00 74 PRO A CA 1
ATOM 581 C C . PRO A 1 74 ? 6.471 1.275 -1.264 1.00 93.00 74 PRO A C 1
ATOM 583 O O . PRO A 1 74 ? 6.918 1.375 -0.124 1.00 93.00 74 PRO A O 1
ATOM 586 N N . ARG A 1 75 ? 5.532 2.098 -1.722 1.00 93.56 75 ARG A N 1
ATOM 587 C CA . ARG A 1 75 ? 4.848 3.123 -0.933 1.00 93.56 75 ARG A CA 1
ATOM 588 C C . ARG A 1 75 ? 3.341 2.989 -1.086 1.00 93.56 75 ARG A C 1
ATOM 590 O O . ARG A 1 75 ? 2.848 2.454 -2.079 1.00 93.56 75 ARG A O 1
ATOM 597 N N . LEU A 1 76 ? 2.616 3.520 -0.108 1.00 94.44 76 LEU A N 1
ATOM 598 C CA . LEU A 1 76 ? 1.160 3.554 -0.114 1.00 94.44 76 LEU A CA 1
ATOM 599 C C . LEU A 1 76 ? 0.631 4.961 -0.373 1.00 94.44 76 LEU A C 1
ATOM 601 O O . LEU A 1 76 ? 1.067 5.927 0.256 1.00 94.44 76 LEU A O 1
ATOM 605 N N . LEU A 1 77 ? -0.350 5.047 -1.266 1.00 93.25 77 LEU A N 1
ATOM 606 C CA . LEU A 1 77 ? -1.227 6.200 -1.418 1.00 93.25 77 LEU A CA 1
ATOM 607 C C . LEU A 1 77 ? -2.606 5.834 -0.874 1.00 93.25 77 LEU A C 1
ATOM 609 O O . LEU A 1 77 ? -3.128 4.760 -1.178 1.00 93.25 77 LEU A O 1
ATOM 613 N N . PHE A 1 78 ? -3.193 6.744 -0.106 1.00 93.56 78 PHE A N 1
ATOM 614 C CA . PHE A 1 78 ? -4.497 6.562 0.521 1.00 93.56 78 PHE A CA 1
ATOM 615 C C . PHE A 1 78 ? -5.503 7.539 -0.082 1.00 93.56 78 PHE A C 1
ATOM 617 O O . PHE A 1 78 ? -5.172 8.695 -0.350 1.00 93.56 78 PHE A O 1
ATOM 624 N N . GLN A 1 79 ? -6.729 7.076 -0.292 1.00 93.19 79 GLN A N 1
ATOM 625 C CA . GLN A 1 79 ? -7.878 7.911 -0.630 1.00 93.19 79 GLN A CA 1
ATOM 626 C C . GLN A 1 79 ? -9.058 7.515 0.259 1.00 93.19 79 GLN A C 1
ATOM 628 O O . GLN A 1 79 ? -9.330 6.328 0.416 1.00 93.19 79 GLN A O 1
ATOM 633 N N . GLY A 1 80 ? -9.773 8.495 0.807 1.00 89.94 80 GLY A N 1
ATOM 634 C CA . GLY A 1 80 ? -10.866 8.272 1.759 1.00 89.94 80 GLY A CA 1
ATOM 635 C C . GLY A 1 80 ? -10.459 8.530 3.209 1.00 89.94 80 GLY A C 1
ATOM 636 O O . GLY A 1 80 ? -9.379 9.056 3.482 1.00 89.94 80 GLY A O 1
ATOM 637 N N . GLU A 1 81 ? -11.353 8.184 4.130 1.00 86.75 81 GLU A N 1
ATOM 638 C CA . GLU A 1 81 ? -11.200 8.479 5.554 1.00 86.75 81 GLU A CA 1
ATOM 639 C C . GLU A 1 81 ? -10.408 7.372 6.250 1.00 86.75 81 GLU A C 1
ATOM 641 O O . GLU A 1 81 ? -10.830 6.218 6.327 1.00 86.75 81 GLU A O 1
ATOM 646 N N . MET A 1 82 ? -9.220 7.724 6.740 1.00 91.19 82 MET A N 1
ATOM 647 C CA . MET A 1 82 ? -8.351 6.822 7.487 1.00 91.19 82 MET A CA 1
ATOM 648 C C . MET A 1 82 ? -7.460 7.635 8.418 1.00 91.19 82 MET A C 1
ATOM 650 O O . MET A 1 82 ? -6.825 8.601 7.983 1.00 91.19 82 MET A O 1
ATOM 654 N N . SER A 1 83 ? -7.380 7.237 9.687 1.00 93.19 83 SER A N 1
ATOM 655 C CA . SER A 1 83 ? -6.572 7.964 10.665 1.00 93.19 83 SER A CA 1
ATOM 656 C C . SER A 1 83 ? -5.069 7.887 10.333 1.00 93.19 83 SER A C 1
ATOM 658 O O . SER A 1 83 ? -4.607 6.892 9.760 1.00 93.19 83 SER A O 1
ATOM 660 N N . PRO A 1 84 ? -4.266 8.901 10.709 1.00 93.00 84 PRO A N 1
ATOM 661 C CA . PRO A 1 84 ? -2.824 8.898 10.451 1.00 93.00 84 PRO A CA 1
ATOM 662 C C . PRO A 1 84 ? -2.089 7.693 11.057 1.00 93.00 84 PRO A C 1
ATOM 664 O O . PRO A 1 84 ? -1.158 7.171 10.445 1.00 93.00 84 PRO A O 1
ATOM 667 N N . GLY A 1 85 ? -2.527 7.214 12.228 1.00 95.12 85 GLY A N 1
ATOM 668 C CA . GLY A 1 85 ? -1.943 6.038 12.880 1.00 95.12 85 GLY A CA 1
ATOM 669 C C . GLY A 1 85 ? -2.124 4.762 12.057 1.00 95.12 85 GLY A C 1
ATOM 670 O O . GLY A 1 85 ? -1.169 4.016 11.854 1.00 95.12 85 GLY A O 1
ATOM 671 N N . VAL A 1 86 ? -3.318 4.562 11.495 1.00 95.44 86 VAL A N 1
ATOM 672 C CA . VAL A 1 86 ? -3.624 3.415 10.625 1.00 95.44 86 VAL A CA 1
ATOM 673 C C . VAL A 1 86 ? -2.827 3.498 9.326 1.00 95.44 86 VAL A C 1
ATOM 675 O O . VAL A 1 86 ? -2.246 2.505 8.892 1.00 95.44 86 VAL A O 1
ATOM 678 N N . GLN A 1 87 ? -2.716 4.692 8.734 1.00 95.94 87 GLN A N 1
ATOM 679 C CA . GLN A 1 87 ? -1.879 4.902 7.549 1.00 95.94 87 GLN A CA 1
ATOM 680 C C . GLN A 1 87 ? -0.414 4.539 7.819 1.00 95.94 87 GLN A C 1
ATOM 682 O O . GLN A 1 87 ? 0.227 3.904 6.981 1.00 95.94 87 GLN A O 1
ATOM 687 N N . GLN A 1 88 ? 0.121 4.919 8.982 1.00 96.12 88 GLN A N 1
ATOM 688 C CA . GLN A 1 88 ? 1.492 4.589 9.355 1.00 96.12 88 GLN A CA 1
ATOM 689 C C . GLN A 1 88 ? 1.672 3.088 9.599 1.00 96.12 88 GLN A C 1
ATOM 691 O O . GLN A 1 88 ? 2.653 2.513 9.134 1.00 96.12 88 GLN A O 1
ATOM 696 N N . GLN A 1 89 ? 0.710 2.431 10.248 1.00 96.56 89 GLN A N 1
ATOM 697 C CA . GLN A 1 89 ? 0.738 0.983 10.449 1.00 96.56 89 GLN A CA 1
ATOM 698 C C . GLN A 1 89 ? 0.739 0.225 9.113 1.00 96.56 89 GLN A C 1
ATOM 700 O O . GLN A 1 89 ? 1.562 -0.664 8.909 1.00 96.56 89 GLN A O 1
ATOM 705 N N . LEU A 1 90 ? -0.112 0.629 8.165 1.00 96.31 90 LEU A N 1
ATOM 706 C CA . LEU A 1 90 ? -0.152 0.046 6.820 1.00 96.31 90 LEU A CA 1
ATOM 707 C C . LEU A 1 90 ? 1.160 0.265 6.053 1.00 96.31 90 LEU A C 1
ATOM 709 O O . LEU A 1 90 ? 1.615 -0.628 5.340 1.00 96.31 90 LEU A O 1
ATOM 713 N N . ARG A 1 91 ? 1.793 1.437 6.202 1.00 95.38 91 ARG A N 1
ATOM 714 C CA . ARG A 1 91 ? 3.120 1.703 5.619 1.00 95.38 91 ARG A CA 1
ATOM 715 C C . ARG A 1 91 ? 4.188 0.787 6.206 1.00 95.38 91 ARG A C 1
ATOM 717 O O . ARG A 1 91 ? 5.001 0.280 5.442 1.00 95.38 91 ARG A O 1
ATOM 724 N N . ASN A 1 92 ? 4.172 0.568 7.521 1.00 96.06 92 ASN A N 1
ATOM 725 C CA . ASN A 1 92 ? 5.128 -0.316 8.187 1.00 96.06 92 ASN A CA 1
ATOM 726 C C . ASN A 1 92 ? 5.016 -1.746 7.651 1.00 96.06 92 ASN A C 1
ATOM 728 O O . ASN A 1 92 ? 6.033 -2.338 7.312 1.00 96.06 92 ASN A O 1
ATOM 732 N N . VAL A 1 93 ? 3.789 -2.260 7.504 1.00 95.88 93 VAL A N 1
ATOM 733 C CA . VAL A 1 93 ? 3.547 -3.592 6.932 1.00 95.88 93 VAL A CA 1
ATOM 734 C C . VAL A 1 93 ? 4.013 -3.665 5.481 1.00 95.88 93 VAL A C 1
ATOM 736 O O . VAL A 1 93 ? 4.762 -4.560 5.127 1.00 95.88 93 VAL A O 1
ATOM 739 N N . VAL A 1 94 ? 3.644 -2.714 4.620 1.00 94.94 94 VAL A N 1
ATOM 740 C CA . VAL A 1 94 ? 4.108 -2.741 3.219 1.00 94.94 94 VAL A CA 1
ATOM 741 C C . VAL A 1 94 ? 5.631 -2.629 3.112 1.00 94.94 94 VAL A C 1
ATOM 743 O O . VAL A 1 94 ? 6.220 -3.221 2.211 1.00 94.94 94 VAL A O 1
ATOM 746 N N . GLY A 1 95 ? 6.266 -1.900 4.030 1.00 93.19 95 GLY A N 1
ATOM 747 C CA . GLY A 1 95 ? 7.715 -1.727 4.084 1.00 93.19 95 GLY A CA 1
ATOM 748 C C . GLY A 1 95 ? 8.503 -3.006 4.383 1.00 93.19 95 GLY A C 1
ATOM 749 O O . GLY A 1 95 ? 9.702 -3.025 4.115 1.00 93.19 95 GLY A O 1
ATOM 750 N N . THR A 1 96 ? 7.871 -4.073 4.886 1.00 94.81 96 THR A N 1
ATOM 751 C CA . THR A 1 96 ? 8.542 -5.371 5.088 1.00 94.81 96 THR A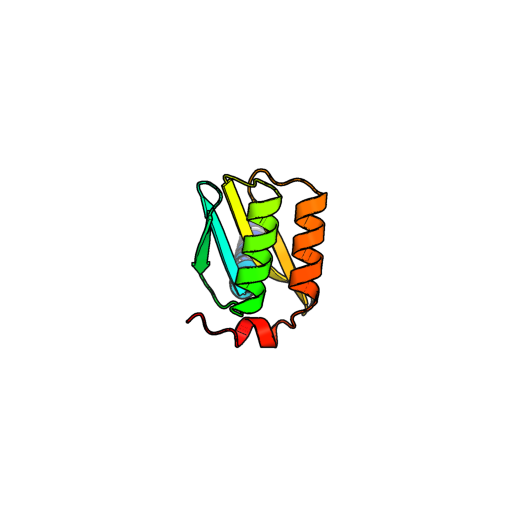 CA 1
ATOM 752 C C . THR A 1 96 ? 8.683 -6.175 3.794 1.00 94.81 96 THR A C 1
ATOM 754 O O . THR A 1 96 ? 9.479 -7.112 3.736 1.00 94.81 96 THR A O 1
ATOM 757 N N . PHE A 1 97 ? 7.958 -5.799 2.735 1.00 93.56 97 PHE A N 1
ATOM 758 C CA . PHE A 1 97 ? 8.003 -6.464 1.438 1.00 93.56 97 PHE A CA 1
ATOM 759 C C . PHE A 1 97 ? 8.842 -5.661 0.443 1.00 93.56 97 PHE A C 1
ATOM 761 O O . PHE A 1 97 ? 8.698 -4.450 0.296 1.00 93.56 97 PHE A O 1
ATOM 768 N N . SER A 1 98 ? 9.683 -6.344 -0.327 1.00 92.94 98 SER A N 1
ATOM 769 C CA . SER A 1 98 ? 10.352 -5.750 -1.486 1.00 92.94 98 SER A CA 1
ATOM 770 C C . SER A 1 98 ? 9.387 -5.583 -2.665 1.00 92.94 98 SER A C 1
ATOM 772 O O . SER A 1 98 ? 8.403 -6.313 -2.823 1.00 92.94 98 SER A O 1
ATOM 774 N N . THR A 1 99 ? 9.704 -4.659 -3.573 1.00 91.50 99 THR A N 1
ATOM 775 C CA . THR A 1 99 ? 8.940 -4.476 -4.819 1.00 91.50 99 THR A CA 1
ATOM 776 C C . THR A 1 99 ? 8.881 -5.757 -5.656 1.00 91.50 99 THR A C 1
ATOM 778 O O . THR A 1 99 ? 7.839 -6.059 -6.242 1.00 91.50 99 THR A O 1
ATOM 781 N N . THR A 1 100 ? 9.962 -6.542 -5.676 1.00 91.31 100 THR A N 1
ATOM 782 C CA . THR A 1 100 ? 10.032 -7.841 -6.359 1.00 91.31 100 THR A CA 1
ATOM 783 C C . THR A 1 100 ? 9.077 -8.858 -5.742 1.00 91.31 100 THR A C 1
ATOM 785 O O . THR A 1 100 ? 8.305 -9.467 -6.482 1.00 91.31 100 THR A O 1
ATOM 788 N N . GLN A 1 101 ? 9.056 -8.995 -4.411 1.00 92.00 101 GLN A N 1
ATOM 789 C CA . GLN A 1 101 ? 8.117 -9.890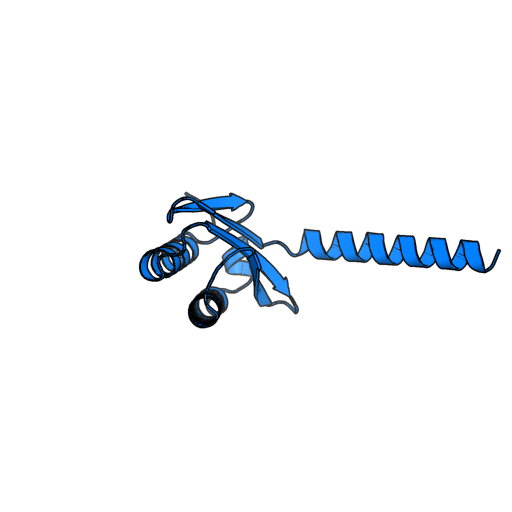 -3.718 1.00 92.00 101 GLN A CA 1
ATOM 790 C C . GLN A 1 101 ? 6.666 -9.513 -4.025 1.00 92.00 101 GLN A C 1
ATOM 792 O O . GLN A 1 101 ? 5.859 -10.378 -4.362 1.00 92.00 101 GLN A O 1
ATOM 797 N N . ILE A 1 102 ? 6.341 -8.215 -4.012 1.00 92.44 102 ILE A N 1
ATOM 798 C CA . ILE A 1 102 ? 4.985 -7.758 -4.336 1.00 92.44 102 ILE A CA 1
ATOM 799 C C . ILE A 1 102 ? 4.619 -8.094 -5.790 1.00 92.44 102 ILE A C 1
ATOM 801 O O . ILE A 1 102 ? 3.530 -8.600 -6.058 1.00 92.44 102 ILE A O 1
ATOM 805 N N . ARG A 1 103 ? 5.544 -7.887 -6.736 1.00 90.25 103 ARG A N 1
ATOM 806 C CA . ARG A 1 103 ? 5.356 -8.223 -8.161 1.00 90.25 103 ARG A CA 1
ATOM 807 C C . ARG A 1 103 ? 5.257 -9.725 -8.436 1.00 90.25 103 ARG A C 1
ATOM 809 O O . ARG A 1 103 ? 4.695 -10.104 -9.465 1.00 90.25 103 ARG A O 1
ATOM 816 N N . GLN A 1 104 ? 5.813 -10.567 -7.573 1.00 91.12 104 GLN A N 1
ATOM 817 C CA . GLN A 1 104 ? 5.703 -12.026 -7.660 1.00 91.12 104 GLN A CA 1
ATOM 818 C C . GLN A 1 104 ? 4.457 -12.566 -6.949 1.00 91.12 104 GLN A C 1
ATOM 820 O O . GLN A 1 104 ? 4.059 -13.700 -7.212 1.00 91.12 104 GLN A O 1
ATOM 825 N N . GLY A 1 105 ? 3.818 -11.752 -6.102 1.00 86.00 105 GLY A N 1
ATOM 826 C CA . GLY A 1 105 ? 2.584 -12.094 -5.408 1.00 86.00 1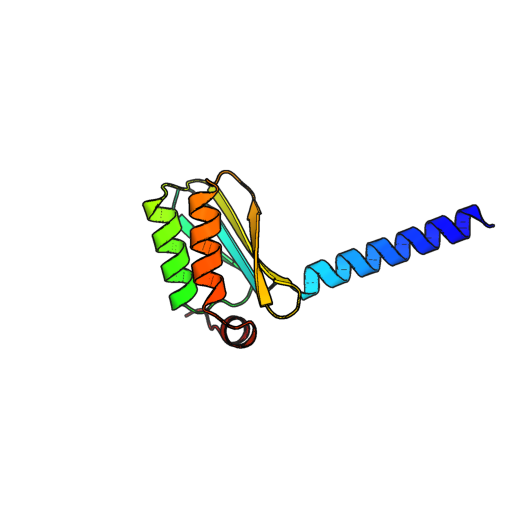05 GLY A CA 1
ATOM 827 C C . GLY A 1 105 ? 1.521 -12.617 -6.372 1.00 86.00 105 GLY A C 1
ATOM 828 O O . GLY A 1 105 ? 1.116 -11.932 -7.317 1.00 86.00 105 GLY A O 1
ATOM 829 N N . LYS A 1 106 ? 1.079 -13.852 -6.139 1.00 74.19 106 LYS A N 1
ATOM 830 C CA . LYS A 1 106 ? -0.007 -14.489 -6.878 1.00 74.19 106 LYS A CA 1
ATOM 831 C C . LYS A 1 106 ? -1.226 -14.475 -5.969 1.00 74.19 106 LYS A C 1
ATOM 833 O O . LYS A 1 106 ? -1.182 -15.055 -4.887 1.00 74.19 106 LYS A O 1
ATOM 838 N N . GLN A 1 107 ? -2.289 -13.802 -6.396 1.00 64.31 107 GLN A N 1
ATOM 839 C CA . GLN A 1 107 ? -3.568 -13.935 -5.714 1.00 64.31 107 GLN A CA 1
ATOM 840 C C . GLN A 1 107 ? -4.082 -15.349 -6.024 1.00 64.31 107 GLN A C 1
ATOM 842 O O . GLN A 1 107 ? -4.207 -15.698 -7.201 1.00 64.31 107 GLN A O 1
ATOM 847 N N . ARG A 1 108 ? -4.242 -16.187 -4.997 1.00 54.38 108 ARG A N 1
ATOM 848 C CA . ARG A 1 108 ? -5.005 -17.435 -5.110 1.00 54.38 108 ARG A CA 1
ATOM 849 C C . ARG A 1 108 ? -6.484 -17.130 -4.944 1.00 54.38 108 ARG A C 1
ATOM 851 O O . ARG A 1 108 ? -6.789 -16.206 -4.157 1.00 54.38 108 ARG A O 1
#

Foldseek 3Di:
DVVVVVVVVVVVVVVVVVVVQVVFWAFKWWAAQLAIDTDDHFAAPVLSVQLSVLSNVQVPHTKMWIWGDDPQATDIDIGDDDDPVSNVSNRVSSRVDGSVRRNVHDDD

Sequence (108 aa):
MRTLLLLLLILTIVFWWWGLKRSNQLFVVKIREGRVAFSRGRIPAELLADIADIVARAGVTRAEIRGVVSDGAPRLLFQGEMSPGVQQQLRNVVGTFSTTQIRQGKQR

pLDDT: mean 89.03, std 9.36, range [54.38, 96.56]

Secondary structure (DSSP, 8-state):
-HHHHHHHHHHHHHHHHHHHHHHTEEEEEEEETTEEEEEEE---HHHHHHHHHHHHHTT--EEEEEEEEETTEEEEEEEES--HHHHHHHHHHHHTS-HHHHHH----